Protein AF-A0A6C8G9L0-F1 (afdb_monomer_lite)

Sequence (99 aa):
MRINQENIDDGYFYKVSIQKIKASPYWSELIKSLNATEIKQIDDLKDLRCAVIFLKENIKVASIYYDKNGKYGAINATPVIFKGGLYDWINDNFPKLID

Foldseek 3Di:
DQQDPVNCVPPQPDDDDDPPLVPDPCNVLQVVLVVVKDKDFDDDAHRWFDKDFDDDVNHTPWMWTADLVRQWHDIVNTTIGIDTGNVVSCCVVPPPSGD

Structure (mmCIF, N/CA/C/O backbone):
data_AF-A0A6C8G9L0-F1
#
_entry.id   AF-A0A6C8G9L0-F1
#
loop_
_atom_site.group_PDB
_atom_site.id
_atom_site.type_symbol
_atom_site.label_atom_id
_atom_site.label_alt_id
_atom_site.label_comp_id
_atom_site.label_asym_id
_atom_site.label_entity_id
_atom_site.label_seq_id
_atom_site.pdbx_PDB_ins_code
_atom_site.Cartn_x
_atom_site.Cartn_y
_atom_site.Cartn_z
_atom_site.occupancy
_atom_site.B_iso_or_equiv
_atom_site.auth_seq_id
_atom_site.auth_comp_id
_atom_site.auth_asym_id
_atom_site.auth_atom_id
_atom_site.pdbx_PDB_model_num
ATOM 1 N N . MET A 1 1 ? 15.493 -15.039 -6.350 1.00 45.47 1 MET A N 1
ATOM 2 C CA . MET A 1 1 ? 14.228 -15.275 -7.075 1.00 45.47 1 MET A CA 1
ATOM 3 C C . MET A 1 1 ? 13.496 -13.944 -7.144 1.00 45.47 1 MET A C 1
ATOM 5 O O . MET A 1 1 ? 13.367 -13.317 -6.100 1.00 45.47 1 MET A O 1
ATOM 9 N N . ARG A 1 2 ? 13.128 -13.476 -8.345 1.00 52.16 2 ARG A N 1
ATOM 10 C CA . ARG A 1 2 ? 12.379 -12.221 -8.537 1.00 52.16 2 ARG A CA 1
ATOM 11 C C . ARG A 1 2 ? 10.968 -12.453 -7.991 1.00 52.16 2 ARG A C 1
ATOM 13 O O . ARG A 1 2 ? 10.310 -13.386 -8.441 1.00 52.16 2 ARG A O 1
ATOM 20 N N . ILE A 1 3 ? 10.546 -11.688 -6.990 1.00 59.06 3 ILE A N 1
ATOM 21 C CA . ILE A 1 3 ? 9.210 -11.821 -6.396 1.00 59.06 3 ILE A CA 1
ATOM 22 C C . ILE A 1 3 ? 8.267 -10.910 -7.193 1.00 59.06 3 ILE A C 1
ATOM 24 O O . ILE A 1 3 ? 8.428 -9.688 -7.173 1.00 59.06 3 ILE A O 1
ATOM 28 N N . ASN A 1 4 ? 7.332 -11.505 -7.937 1.00 63.41 4 ASN A N 1
ATOM 29 C CA . ASN A 1 4 ? 6.277 -10.791 -8.661 1.00 63.41 4 ASN A CA 1
ATOM 30 C C . ASN A 1 4 ? 4.986 -10.714 -7.805 1.00 63.41 4 ASN A C 1
ATOM 32 O O . ASN A 1 4 ? 4.963 -11.182 -6.667 1.00 63.41 4 ASN A O 1
ATOM 36 N N . GLN A 1 5 ? 3.916 -10.103 -8.327 1.00 63.75 5 GLN A N 1
ATOM 37 C CA . GLN A 1 5 ? 2.650 -9.959 -7.587 1.00 63.75 5 GLN A CA 1
ATOM 38 C C . GLN A 1 5 ? 2.003 -11.301 -7.228 1.00 63.75 5 GLN A C 1
ATOM 40 O O . GLN A 1 5 ? 1.516 -11.449 -6.112 1.00 63.75 5 GLN A O 1
ATOM 45 N N . GLU A 1 6 ? 2.041 -12.276 -8.136 1.00 64.94 6 GLU A N 1
ATOM 46 C CA . GLU A 1 6 ? 1.488 -13.618 -7.913 1.00 64.94 6 GLU A CA 1
ATOM 47 C C . GLU A 1 6 ? 2.215 -14.315 -6.754 1.00 64.94 6 GLU A C 1
ATOM 49 O O . GLU A 1 6 ? 1.588 -14.867 -5.855 1.00 64.94 6 GLU A O 1
ATOM 54 N N . ASN A 1 7 ? 3.545 -14.192 -6.698 1.00 64.00 7 ASN A N 1
ATOM 55 C CA . ASN A 1 7 ? 4.350 -14.747 -5.612 1.00 64.00 7 ASN A CA 1
ATOM 56 C C . ASN A 1 7 ? 4.129 -14.055 -4.255 1.00 64.00 7 ASN A C 1
ATOM 58 O O . ASN A 1 7 ? 4.390 -14.677 -3.227 1.00 64.00 7 ASN A O 1
ATOM 62 N N . ILE A 1 8 ? 3.691 -12.791 -4.225 1.00 64.25 8 ILE A N 1
ATOM 63 C CA . ILE A 1 8 ? 3.332 -12.101 -2.974 1.00 64.25 8 ILE A CA 1
ATOM 64 C C . ILE A 1 8 ? 1.940 -12.490 -2.505 1.00 64.25 8 ILE A C 1
ATOM 66 O O . ILE A 1 8 ? 1.777 -12.750 -1.315 1.00 64.25 8 ILE A O 1
ATOM 70 N N . ASP A 1 9 ? 0.963 -12.526 -3.413 1.00 63.91 9 ASP A N 1
ATOM 71 C CA . ASP A 1 9 ? -0.430 -12.798 -3.056 1.00 63.91 9 ASP A CA 1
ATOM 72 C C . ASP A 1 9 ? -0.569 -14.196 -2.399 1.00 63.91 9 ASP A C 1
ATOM 74 O O . ASP A 1 9 ? -1.329 -14.346 -1.438 1.00 63.91 9 ASP A O 1
ATOM 78 N N . ASP A 1 10 ? 0.242 -15.174 -2.828 1.00 62.06 10 ASP A N 1
ATOM 79 C CA . ASP A 1 10 ? 0.291 -16.536 -2.266 1.00 62.06 10 ASP A CA 1
ATOM 80 C C . ASP A 1 10 ? 1.347 -16.732 -1.155 1.00 62.06 10 ASP A C 1
ATOM 82 O O . ASP A 1 10 ? 1.319 -17.726 -0.428 1.00 62.06 10 ASP A O 1
ATOM 86 N N . GLY A 1 11 ? 2.296 -15.799 -1.019 1.00 56.53 11 GLY A N 1
ATOM 87 C CA . GLY A 1 11 ? 3.529 -15.968 -0.239 1.00 56.53 11 GLY A CA 1
ATOM 88 C C . GLY A 1 11 ? 3.657 -15.087 1.003 1.00 56.53 11 GLY A C 1
ATOM 89 O O . GLY A 1 11 ? 4.764 -14.949 1.525 1.00 56.53 11 GLY A O 1
ATOM 90 N N . TYR A 1 12 ? 2.577 -14.455 1.473 1.00 61.22 12 TYR A N 1
ATOM 91 C CA . TYR A 1 12 ? 2.635 -13.575 2.643 1.00 61.22 12 TYR A CA 1
ATOM 92 C C . TYR A 1 12 ? 3.190 -14.296 3.878 1.00 61.22 12 TYR A C 1
ATOM 94 O O . TYR A 1 12 ? 2.496 -15.088 4.513 1.00 61.22 12 TYR A O 1
ATOM 102 N N . PHE A 1 13 ? 4.415 -13.947 4.275 1.00 58.75 13 PHE A N 1
ATOM 103 C CA . PHE A 1 13 ? 4.971 -14.359 5.566 1.00 58.75 13 PHE A CA 1
ATOM 104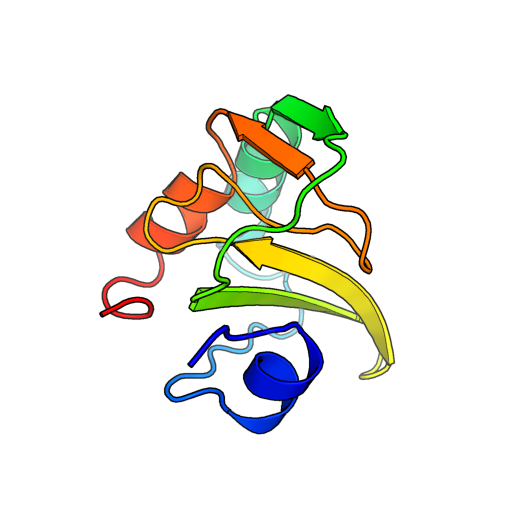 C C . PHE A 1 13 ? 4.204 -13.720 6.733 1.00 58.75 13 PHE A C 1
ATOM 106 O O . PHE A 1 13 ? 4.026 -14.351 7.773 1.00 58.75 13 PHE A O 1
ATOM 113 N N . TYR A 1 14 ? 3.684 -12.502 6.537 1.00 61.47 14 TYR A N 1
ATOM 114 C CA . TYR A 1 14 ? 2.887 -11.776 7.522 1.00 61.47 14 TYR A CA 1
ATOM 115 C C . TYR A 1 14 ? 1.700 -11.069 6.865 1.00 61.47 14 TYR A C 1
ATOM 117 O O . TYR A 1 14 ? 1.843 -10.405 5.839 1.00 61.47 14 TYR A O 1
ATOM 125 N N . LYS A 1 15 ? 0.516 -11.198 7.476 1.00 73.62 15 LYS A N 1
ATOM 126 C CA . LYS A 1 15 ? -0.734 -10.597 6.993 1.00 73.62 15 LYS A CA 1
ATOM 127 C C . LYS A 1 15 ? -1.438 -9.844 8.117 1.00 73.62 15 LYS A C 1
ATOM 129 O O . LYS A 1 15 ? -1.928 -10.451 9.065 1.00 73.62 15 LYS A O 1
ATOM 134 N N . VAL A 1 16 ? -1.543 -8.525 7.971 1.00 78.38 16 VAL A N 1
ATOM 135 C CA . VAL A 1 16 ? -2.368 -7.664 8.831 1.00 78.38 16 VAL A CA 1
ATOM 136 C C . VAL A 1 16 ? -3.631 -7.283 8.068 1.00 78.38 16 VAL A C 1
ATOM 138 O O . VAL A 1 16 ? -3.569 -6.858 6.918 1.00 78.38 16 VAL A O 1
ATOM 141 N N . SER A 1 17 ? -4.792 -7.445 8.703 1.00 83.12 17 SER A N 1
ATOM 142 C CA . SER A 1 17 ? -6.089 -7.116 8.108 1.00 83.12 17 SER A CA 1
ATOM 143 C C . SER A 1 17 ? -6.859 -6.166 9.014 1.00 83.12 17 SER A C 1
ATOM 145 O O . SER A 1 17 ? -7.240 -6.539 10.122 1.00 83.12 17 SER A O 1
ATOM 147 N N . ILE A 1 18 ? -7.150 -4.963 8.516 1.00 83.19 18 ILE A N 1
ATOM 148 C CA . ILE A 1 18 ? -7.960 -3.970 9.227 1.00 83.19 18 ILE A CA 1
ATOM 149 C C . ILE A 1 18 ? -9.358 -3.949 8.616 1.00 83.19 18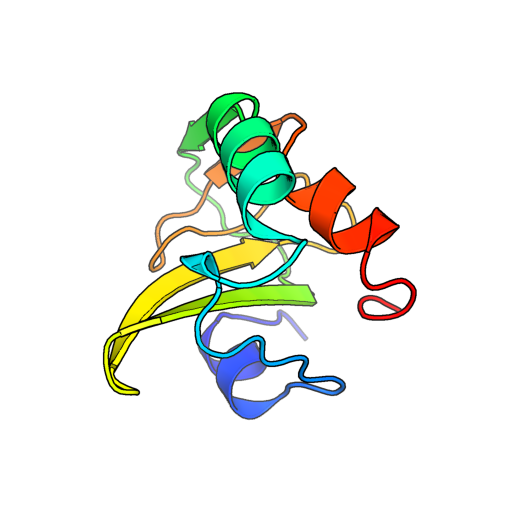 ILE A C 1
ATOM 151 O O . ILE A 1 18 ? -9.563 -3.489 7.492 1.00 83.19 18 ILE A O 1
ATOM 155 N N . GLN A 1 19 ? -10.341 -4.443 9.364 1.00 86.25 19 GLN A N 1
ATOM 156 C CA . GLN A 1 19 ? -11.739 -4.369 8.952 1.00 86.25 19 GLN A CA 1
ATOM 157 C C . GLN A 1 19 ? -12.359 -3.032 9.358 1.00 86.25 19 GLN A C 1
ATOM 159 O O . GLN A 1 19 ? -11.985 -2.442 10.368 1.00 86.25 19 GLN A O 1
ATOM 164 N N . LYS A 1 20 ? -13.339 -2.563 8.574 1.00 85.69 20 LYS A N 1
ATOM 165 C CA . LYS A 1 20 ? -14.058 -1.300 8.821 1.00 85.69 20 LYS A CA 1
ATOM 166 C C . LYS A 1 20 ? -13.098 -0.112 9.030 1.00 85.69 20 LYS A C 1
ATOM 168 O O . LYS A 1 20 ? -13.293 0.683 9.942 1.00 85.69 20 LYS A O 1
ATOM 173 N N . ILE A 1 21 ? -12.096 0.033 8.152 1.00 85.94 21 ILE A N 1
ATOM 174 C CA . ILE A 1 21 ? -11.012 1.034 8.256 1.00 85.94 21 ILE A CA 1
ATOM 175 C C . ILE A 1 21 ? -11.504 2.453 8.580 1.00 85.94 21 ILE A C 1
ATOM 177 O O . ILE A 1 21 ? -10.891 3.124 9.399 1.00 85.94 21 ILE A O 1
ATOM 181 N N . LYS A 1 22 ? -12.647 2.888 8.029 1.00 88.38 22 LYS A N 1
ATOM 182 C CA . LYS A 1 22 ? -13.240 4.216 8.287 1.00 88.38 22 LYS A CA 1
ATOM 183 C C . LYS A 1 22 ? -13.633 4.466 9.747 1.00 88.38 22 LYS A C 1
ATOM 185 O O . LYS A 1 22 ? -13.703 5.614 10.158 1.00 88.38 22 LYS A O 1
ATOM 190 N N . ALA A 1 23 ? -13.919 3.407 10.500 1.00 89.94 23 ALA A N 1
ATOM 191 C CA . ALA A 1 23 ? -14.241 3.460 11.925 1.00 89.94 23 ALA A CA 1
ATOM 192 C C . ALA A 1 23 ? -13.026 3.133 12.812 1.00 89.94 23 ALA A C 1
ATOM 194 O O . ALA A 1 23 ? -13.152 3.084 14.032 1.00 89.94 23 ALA A O 1
ATOM 195 N N . SER A 1 24 ? -11.863 2.866 12.211 1.00 88.81 24 SER A N 1
ATOM 196 C CA . SER A 1 24 ? -10.630 2.568 12.935 1.00 88.81 24 SER A CA 1
ATOM 197 C C . SER A 1 24 ? -9.865 3.857 13.270 1.00 88.81 24 SER A C 1
ATOM 199 O O . SER A 1 24 ? -9.998 4.848 12.542 1.00 88.81 24 SER A O 1
ATOM 201 N N . PRO A 1 25 ? -9.007 3.847 14.308 1.00 89.50 25 PRO A N 1
ATOM 202 C CA . PRO A 1 25 ? -8.142 4.988 14.622 1.00 89.50 25 PRO A CA 1
ATOM 203 C C . PRO A 1 25 ? -7.172 5.337 13.479 1.00 89.50 25 PRO A C 1
ATOM 205 O O . PRO A 1 25 ? -6.727 6.473 13.370 1.00 89.50 25 PRO A O 1
ATOM 208 N N . TYR A 1 26 ? -6.909 4.388 12.580 1.00 90.69 26 TYR A N 1
ATOM 209 C CA . TYR A 1 26 ? -6.005 4.537 11.444 1.00 90.69 26 TYR A CA 1
ATOM 210 C C . TYR A 1 26 ? -6.551 5.413 10.309 1.00 90.69 26 TYR A C 1
ATOM 212 O O . TYR A 1 26 ? -5.780 5.840 9.454 1.00 90.69 26 TYR A O 1
ATOM 220 N N . TRP A 1 27 ? -7.863 5.680 10.256 1.00 91.75 27 TRP A N 1
ATOM 221 C CA . TRP A 1 27 ? -8.494 6.303 9.084 1.00 91.75 27 TRP A CA 1
ATOM 222 C C . TRP A 1 27 ? -7.910 7.673 8.725 1.00 91.75 27 TRP A C 1
ATOM 224 O O . TRP A 1 27 ? -7.553 7.911 7.573 1.00 91.75 27 TRP A O 1
ATOM 234 N N . SER A 1 28 ? -7.828 8.573 9.707 1.00 93.25 28 SER A N 1
ATOM 235 C CA . SER A 1 28 ? -7.408 9.960 9.474 1.00 93.25 28 SER A CA 1
ATOM 236 C C . SER A 1 28 ? -5.964 10.029 8.972 1.00 93.25 28 SER A C 1
ATOM 238 O O . SER A 1 28 ? -5.671 10.693 7.976 1.00 93.25 28 SER A O 1
ATOM 240 N N . GLU A 1 29 ? -5.071 9.281 9.621 1.00 92.62 29 GLU A N 1
ATOM 241 C CA . GLU A 1 29 ? -3.657 9.231 9.255 1.00 92.62 29 GLU A CA 1
ATOM 242 C C . GLU A 1 29 ? -3.441 8.546 7.910 1.00 92.62 29 GLU A C 1
ATOM 244 O O . GLU A 1 29 ? -2.715 9.082 7.080 1.00 92.62 29 GLU A O 1
ATOM 249 N N . LEU A 1 30 ? -4.134 7.437 7.639 1.00 90.94 30 LEU A N 1
ATOM 250 C CA . LEU A 1 30 ? -4.078 6.765 6.343 1.00 90.94 30 LEU A CA 1
ATOM 251 C C . LEU A 1 30 ? -4.465 7.715 5.201 1.00 90.94 30 LEU A C 1
ATOM 253 O O . LEU A 1 30 ? -3.760 7.785 4.197 1.00 90.94 30 LEU A O 1
ATOM 257 N N . ILE A 1 31 ? -5.562 8.467 5.347 1.00 92.31 31 ILE A N 1
ATOM 258 C CA . ILE A 1 31 ? -5.995 9.435 4.328 1.00 92.31 31 ILE A CA 1
ATOM 259 C C . ILE A 1 31 ? -4.965 10.549 4.145 1.00 92.31 31 ILE A C 1
ATOM 261 O O . ILE A 1 31 ? -4.644 10.907 3.011 1.00 92.31 31 ILE A O 1
ATOM 265 N N . LYS A 1 32 ? -4.412 11.076 5.241 1.00 93.81 32 LYS A N 1
ATOM 266 C CA . LYS A 1 32 ? -3.345 12.081 5.182 1.00 93.81 32 LYS A CA 1
ATOM 267 C C . LYS A 1 32 ? -2.121 11.548 4.428 1.00 93.81 32 LYS A C 1
ATOM 269 O O . LYS A 1 32 ? -1.602 12.238 3.555 1.00 93.81 32 LYS A O 1
ATOM 274 N N . SER A 1 33 ? -1.699 10.324 4.726 1.00 92.94 33 SER A N 1
ATOM 275 C CA . SER A 1 33 ? -0.541 9.671 4.114 1.00 92.94 33 SER A CA 1
ATOM 276 C C . SER A 1 33 ? -0.761 9.357 2.636 1.00 92.94 33 SER A C 1
ATOM 278 O O . SER A 1 33 ? 0.126 9.606 1.823 1.00 92.94 33 SER A O 1
ATOM 280 N N . LEU A 1 34 ? -1.959 8.896 2.260 1.00 90.69 34 LEU A N 1
ATOM 281 C CA . LEU A 1 34 ? -2.350 8.707 0.859 1.00 90.69 34 LEU A CA 1
ATOM 282 C C . LEU A 1 34 ? -2.278 10.022 0.077 1.00 90.69 34 LEU A C 1
ATOM 284 O O . LEU A 1 34 ? -1.663 10.063 -0.983 1.00 90.69 34 LEU A O 1
ATOM 288 N N . ASN A 1 35 ? -2.839 11.105 0.621 1.00 91.56 35 ASN A N 1
ATOM 289 C CA . ASN A 1 35 ? -2.831 12.418 -0.032 1.00 91.56 35 ASN A CA 1
ATOM 290 C C . ASN A 1 35 ? -1.425 13.027 -0.154 1.00 91.56 35 ASN A C 1
ATOM 292 O O . ASN A 1 35 ? -1.185 13.831 -1.050 1.00 91.56 35 ASN A O 1
ATOM 296 N N . ALA A 1 36 ? -0.508 12.666 0.746 1.00 93.06 36 ALA A N 1
ATOM 297 C CA . ALA A 1 36 ? 0.883 13.110 0.716 1.00 93.06 36 ALA A CA 1
ATOM 298 C C . ALA A 1 36 ? 1.784 12.246 -0.187 1.00 93.06 36 ALA A C 1
ATOM 300 O O . ALA A 1 36 ? 2.932 12.617 -0.422 1.00 93.06 36 ALA A O 1
ATOM 301 N N . THR A 1 37 ? 1.297 11.097 -0.669 1.00 93.00 37 THR A N 1
ATOM 302 C CA . THR A 1 37 ? 2.090 10.177 -1.494 1.00 93.00 37 THR A CA 1
ATOM 303 C C . THR A 1 37 ? 2.131 10.672 -2.935 1.00 93.00 37 THR A C 1
ATOM 305 O O . THR A 1 37 ? 1.116 10.675 -3.632 1.00 93.00 37 THR A O 1
ATOM 308 N N . GLU A 1 38 ? 3.315 11.037 -3.420 1.00 94.25 38 GLU A N 1
ATOM 309 C CA . GLU A 1 38 ? 3.521 11.299 -4.846 1.00 94.25 38 GLU A CA 1
ATOM 310 C C . GLU A 1 38 ? 3.767 9.979 -5.596 1.00 94.25 38 GLU A C 1
ATOM 312 O O . GLU A 1 38 ? 4.511 9.110 -5.128 1.00 94.25 38 GLU A O 1
ATOM 317 N N . ILE A 1 39 ? 3.160 9.837 -6.779 1.00 94.88 39 ILE A N 1
ATOM 318 C CA . ILE A 1 39 ? 3.233 8.626 -7.606 1.00 94.88 39 ILE A CA 1
ATOM 319 C C . ILE A 1 39 ? 3.657 9.011 -9.020 1.00 94.88 39 ILE A C 1
ATOM 321 O O . ILE A 1 39 ? 3.075 9.906 -9.634 1.00 94.88 39 ILE A O 1
ATOM 325 N N . LYS A 1 40 ? 4.639 8.292 -9.566 1.00 96.44 40 LYS A N 1
ATOM 326 C CA . LYS A 1 40 ? 5.021 8.397 -10.976 1.00 96.44 40 LYS A CA 1
ATOM 327 C C . LYS A 1 40 ? 5.136 7.008 -11.593 1.00 96.44 40 LYS A C 1
ATOM 329 O O . LYS A 1 40 ? 5.776 6.129 -11.026 1.00 96.44 40 LYS A O 1
ATOM 334 N N . GLN A 1 41 ? 4.531 6.818 -12.760 1.00 95.69 41 GLN A N 1
ATOM 335 C CA . GLN A 1 41 ? 4.640 5.568 -13.511 1.00 95.69 41 GLN A CA 1
ATOM 336 C C . GLN A 1 41 ? 6.063 5.366 -14.048 1.00 95.69 41 GLN A C 1
ATOM 338 O O . GLN A 1 41 ? 6.738 6.327 -14.426 1.00 95.69 41 GLN A O 1
ATOM 343 N N . ILE A 1 42 ? 6.505 4.110 -14.065 1.00 94.88 42 ILE A N 1
ATOM 344 C CA . ILE A 1 42 ? 7.789 3.668 -14.619 1.00 94.88 42 ILE A CA 1
ATOM 345 C C . ILE A 1 42 ? 7.586 2.391 -15.446 1.00 94.88 42 ILE A C 1
ATOM 347 O O . ILE A 1 42 ? 6.543 1.748 -15.342 1.00 94.88 42 ILE A O 1
ATOM 351 N N . ASP A 1 43 ? 8.589 2.008 -16.235 1.00 90.06 43 ASP A N 1
ATOM 352 C CA . ASP A 1 43 ? 8.475 0.861 -17.148 1.00 90.06 43 ASP A CA 1
ATOM 353 C C . ASP A 1 43 ? 8.900 -0.479 -16.519 1.00 90.06 43 ASP A C 1
ATOM 355 O O . ASP A 1 43 ? 8.413 -1.532 -16.922 1.00 90.06 43 ASP A O 1
ATOM 359 N N . ASP A 1 44 ? 9.795 -0.467 -15.522 1.00 87.06 44 ASP A N 1
ATOM 360 C CA . ASP A 1 44 ? 10.372 -1.687 -14.934 1.00 87.06 44 ASP A CA 1
ATOM 361 C C . ASP A 1 44 ? 9.935 -1.900 -13.479 1.00 87.06 44 ASP A C 1
ATOM 363 O O . ASP A 1 44 ? 10.159 -1.057 -12.604 1.00 87.06 44 ASP A O 1
ATOM 367 N N . LEU A 1 45 ? 9.357 -3.073 -13.216 1.00 81.19 45 LEU A N 1
ATOM 368 C CA . LEU A 1 45 ? 8.917 -3.489 -11.889 1.00 81.19 45 LEU A CA 1
ATOM 369 C C . LEU A 1 45 ? 10.093 -4.033 -11.068 1.00 81.19 45 LEU A C 1
ATOM 371 O O . LEU A 1 45 ? 10.717 -5.031 -11.435 1.00 81.19 45 LEU A O 1
ATOM 375 N N . LYS A 1 46 ? 10.381 -3.409 -9.925 1.00 83.94 46 LYS A N 1
ATOM 376 C CA . LYS A 1 46 ? 11.404 -3.894 -8.982 1.00 83.94 46 LYS A CA 1
ATOM 377 C C . LYS A 1 46 ? 10.895 -5.054 -8.123 1.00 83.94 46 LYS A C 1
ATOM 379 O O . LYS A 1 46 ? 9.704 -5.345 -8.105 1.00 83.94 46 LYS A O 1
ATOM 384 N N . ASP A 1 47 ? 11.819 -5.709 -7.421 1.00 84.94 47 ASP A N 1
ATOM 385 C CA . ASP A 1 47 ? 11.509 -6.805 -6.497 1.00 84.94 47 ASP A CA 1
ATOM 386 C C . ASP A 1 47 ? 10.580 -6.331 -5.381 1.00 84.94 47 ASP A C 1
ATOM 388 O O . ASP A 1 47 ? 10.961 -5.512 -4.541 1.00 84.94 47 ASP A O 1
ATOM 392 N N . LEU A 1 48 ? 9.372 -6.884 -5.363 1.00 85.88 48 LEU A N 1
ATOM 393 C CA . LEU A 1 48 ? 8.351 -6.552 -4.383 1.00 85.88 48 LEU A CA 1
ATOM 394 C C . LEU A 1 48 ? 8.576 -7.340 -3.082 1.00 85.88 48 LEU A C 1
ATOM 396 O O . LEU A 1 48 ? 9.094 -8.457 -3.097 1.00 85.88 48 LEU A O 1
ATOM 400 N N . ARG A 1 49 ? 8.185 -6.754 -1.948 1.00 84.31 49 ARG A N 1
ATOM 401 C CA . ARG A 1 49 ? 8.359 -7.307 -0.591 1.00 84.31 49 ARG A CA 1
ATOM 402 C C . ARG A 1 49 ? 7.134 -7.165 0.301 1.00 84.31 49 ARG A C 1
ATOM 404 O O . ARG A 1 49 ? 6.943 -7.986 1.187 1.00 84.31 49 ARG A O 1
ATOM 411 N N . CYS A 1 50 ? 6.313 -6.147 0.068 1.00 83.38 50 CYS A N 1
ATOM 412 C CA . CYS A 1 50 ? 5.121 -5.869 0.861 1.00 83.38 50 CYS A CA 1
ATOM 413 C C . CYS A 1 50 ? 3.944 -5.519 -0.049 1.00 83.38 50 CYS A C 1
ATOM 415 O O . CYS A 1 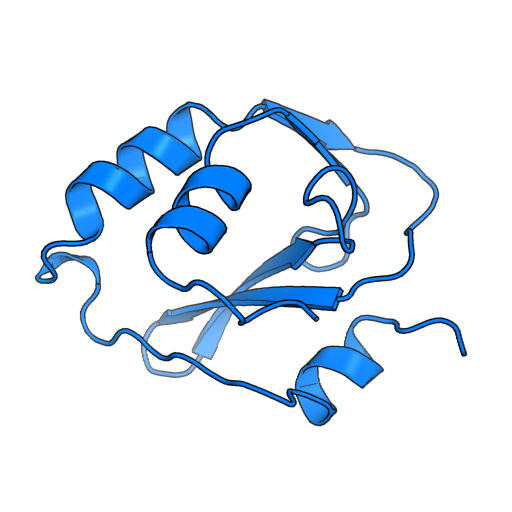50 ? 4.147 -5.018 -1.158 1.00 83.38 50 CYS A O 1
ATOM 417 N N . ALA A 1 51 ? 2.721 -5.754 0.427 1.00 86.50 51 ALA A N 1
ATOM 418 C CA . ALA A 1 51 ? 1.512 -5.293 -0.236 1.00 86.50 51 ALA A CA 1
ATOM 419 C C . ALA A 1 51 ? 0.487 -4.736 0.754 1.00 86.50 51 ALA A C 1
ATOM 421 O O . ALA A 1 51 ? 0.270 -5.282 1.834 1.00 86.50 51 ALA A O 1
ATOM 422 N N . VAL A 1 52 ? -0.205 -3.688 0.321 1.00 88.00 52 VAL A N 1
ATOM 423 C CA . VAL A 1 52 ? -1.436 -3.181 0.914 1.00 88.00 52 VAL A CA 1
ATOM 424 C C . VAL A 1 52 ? -2.575 -3.490 -0.037 1.00 88.00 52 VAL A C 1
ATOM 426 O O . VAL A 1 52 ? -2.637 -2.963 -1.149 1.00 88.00 52 VAL A O 1
ATOM 429 N N . ILE A 1 53 ? -3.494 -4.339 0.409 1.00 88.56 53 ILE A N 1
ATOM 430 C CA . ILE A 1 53 ? -4.679 -4.708 -0.359 1.00 88.56 53 ILE A CA 1
ATOM 431 C C . ILE A 1 53 ? -5.901 -4.033 0.254 1.00 88.56 53 ILE A C 1
ATOM 433 O O . ILE A 1 53 ? -6.218 -4.222 1.428 1.00 88.56 53 ILE A O 1
ATOM 437 N N . PHE A 1 54 ? -6.628 -3.289 -0.573 1.00 87.00 54 PHE A N 1
ATOM 438 C CA . PHE A 1 54 ? -7.913 -2.707 -0.227 1.00 87.00 54 PHE A CA 1
ATOM 439 C C . PHE A 1 54 ? -9.029 -3.638 -0.689 1.00 87.00 54 PHE A C 1
ATOM 441 O O . PHE A 1 54 ? -9.152 -3.956 -1.876 1.00 87.00 54 PHE A O 1
ATOM 448 N N . LEU A 1 55 ? -9.861 -4.050 0.265 1.00 88.50 55 LEU A N 1
ATOM 449 C CA . LEU A 1 55 ? -11.024 -4.894 0.029 1.00 88.50 55 LEU A CA 1
ATOM 450 C C . LEU A 1 55 ? -12.311 -4.107 0.305 1.00 88.50 55 LEU A C 1
ATOM 452 O O . LEU A 1 55 ? -12.414 -3.402 1.311 1.00 88.50 55 LEU A O 1
ATOM 456 N N . LYS A 1 56 ? -13.323 -4.283 -0.545 1.00 86.88 56 LYS A N 1
ATOM 457 C CA . LYS A 1 56 ? -14.714 -3.904 -0.272 1.00 86.88 56 LYS A CA 1
ATOM 458 C C . LYS A 1 56 ? -15.544 -5.180 -0.302 1.00 86.88 56 LYS A C 1
ATOM 460 O O . LYS A 1 56 ? -15.541 -5.862 -1.314 1.00 86.88 56 LYS A O 1
ATOM 465 N N . GLU A 1 57 ? -16.212 -5.517 0.802 1.00 88.44 57 GLU A N 1
ATOM 466 C CA . GLU A 1 57 ? -17.038 -6.740 0.892 1.00 88.44 57 GLU A CA 1
ATOM 467 C C . GLU A 1 57 ? -16.259 -8.013 0.491 1.00 88.44 57 GLU A C 1
ATOM 469 O O . GLU A 1 57 ? -16.762 -8.874 -0.219 1.00 88.44 57 GLU A O 1
ATOM 474 N N . ASN A 1 58 ? -14.998 -8.120 0.934 1.00 83.44 58 ASN A N 1
ATOM 475 C CA . ASN A 1 58 ? -14.041 -9.187 0.583 1.00 83.44 58 ASN A CA 1
ATOM 476 C C . ASN A 1 58 ? -13.594 -9.232 -0.890 1.00 83.44 58 ASN A C 1
ATOM 478 O O . ASN A 1 58 ? -12.803 -10.097 -1.256 1.00 83.44 58 ASN A O 1
ATOM 482 N N . ILE A 1 59 ? -14.020 -8.281 -1.720 1.00 87.31 59 ILE A N 1
ATOM 483 C CA . ILE A 1 59 ? -13.581 -8.146 -3.111 1.00 87.31 59 ILE A CA 1
ATOM 484 C C . ILE A 1 59 ? -12.414 -7.158 -3.174 1.00 87.31 59 ILE A C 1
ATOM 486 O O . ILE A 1 59 ? -12.501 -6.051 -2.637 1.00 87.31 59 ILE A O 1
ATOM 490 N N . LYS A 1 60 ? -11.317 -7.544 -3.839 1.00 88.00 60 LYS A N 1
ATOM 491 C CA . LYS A 1 60 ? -10.158 -6.670 -4.083 1.00 88.00 60 LYS A CA 1
ATOM 492 C C . LYS A 1 60 ? -10.561 -5.506 -4.986 1.00 88.00 60 LYS A C 1
ATOM 494 O O . LYS A 1 60 ? -10.957 -5.722 -6.125 1.00 88.00 60 LYS A O 1
ATOM 499 N N . VAL A 1 61 ? -10.451 -4.281 -4.468 1.00 91.19 61 VAL A N 1
ATOM 500 C CA . VAL A 1 61 ? -10.739 -3.042 -5.218 1.00 91.19 61 VAL A CA 1
ATOM 501 C C . VAL A 1 61 ? -9.473 -2.289 -5.612 1.00 91.19 61 VAL A C 1
ATOM 503 O O . VAL A 1 61 ? -9.465 -1.594 -6.623 1.00 91.19 61 VAL A O 1
ATOM 506 N N . ALA A 1 62 ? -8.403 -2.430 -4.829 1.00 89.94 62 ALA A N 1
ATOM 507 C CA . ALA A 1 62 ? -7.090 -1.898 -5.159 1.00 89.94 62 ALA A CA 1
ATOM 508 C C . ALA A 1 62 ? -6.001 -2.689 -4.435 1.00 89.94 62 ALA A C 1
ATOM 510 O O . ALA A 1 62 ? -6.220 -3.238 -3.355 1.00 89.94 62 ALA A O 1
ATOM 511 N N . SER A 1 63 ? -4.810 -2.705 -5.012 1.00 91.06 63 SER A N 1
ATOM 512 C CA . SER A 1 63 ? -3.615 -3.272 -4.395 1.00 91.06 63 SER A CA 1
ATOM 513 C C . SER A 1 63 ? -2.413 -2.402 -4.701 1.00 91.06 63 SER A C 1
ATOM 515 O O . SER A 1 63 ? -2.212 -2.009 -5.852 1.00 91.06 63 SER A O 1
ATOM 517 N N . ILE A 1 64 ? -1.627 -2.132 -3.669 1.00 91.56 64 ILE A N 1
ATOM 518 C CA . ILE A 1 64 ? -0.380 -1.386 -3.737 1.00 91.56 64 ILE A CA 1
ATOM 519 C C . ILE A 1 64 ? 0.721 -2.314 -3.251 1.00 91.56 64 ILE A C 1
ATOM 521 O O . ILE A 1 64 ? 0.629 -2.853 -2.156 1.00 91.56 64 ILE A O 1
ATOM 525 N N . TYR A 1 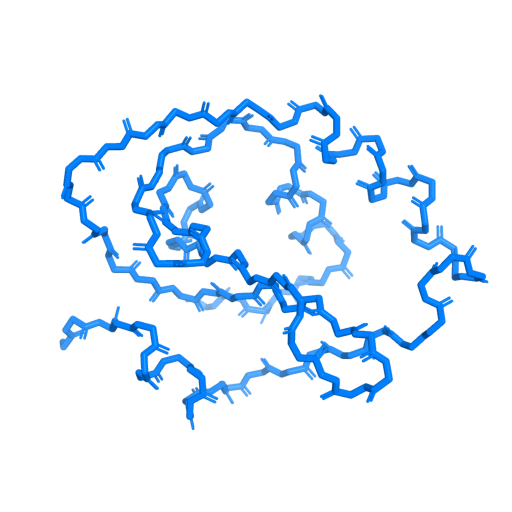65 ? 1.749 -2.502 -4.059 1.00 90.31 65 TYR A N 1
ATOM 526 C CA . TYR A 1 65 ? 2.909 -3.316 -3.736 1.00 90.31 65 TYR A CA 1
ATOM 527 C C . TYR A 1 65 ? 4.125 -2.412 -3.591 1.00 90.31 65 TYR A C 1
ATOM 529 O O . TYR A 1 65 ? 4.235 -1.427 -4.319 1.00 90.31 65 TYR A O 1
ATOM 537 N N . TYR A 1 66 ? 5.042 -2.781 -2.702 1.00 89.12 66 TYR A N 1
ATOM 538 C CA . TYR A 1 66 ? 6.261 -2.035 -2.398 1.00 89.12 66 TYR A CA 1
ATOM 539 C C . TYR A 1 66 ? 7.488 -2.938 -2.446 1.00 89.12 66 TYR A C 1
ATOM 541 O O . TYR A 1 66 ? 7.416 -4.113 -2.084 1.00 89.12 66 TYR A O 1
ATOM 549 N N . ASP A 1 67 ? 8.623 -2.373 -2.847 1.00 88.69 67 ASP A N 1
ATOM 550 C CA . ASP A 1 67 ? 9.949 -2.936 -2.626 1.00 88.69 67 ASP A CA 1
ATOM 551 C C . ASP A 1 67 ? 10.378 -2.785 -1.157 1.00 88.69 67 ASP A C 1
ATOM 553 O O . ASP A 1 67 ? 9.687 -2.177 -0.341 1.00 88.69 67 ASP A O 1
ATOM 557 N N . LYS A 1 68 ? 11.549 -3.330 -0.809 1.00 85.56 68 LYS A N 1
ATOM 558 C CA . LYS A 1 68 ? 12.077 -3.318 0.571 1.00 85.56 68 LYS A CA 1
ATOM 559 C C . LYS A 1 68 ? 12.228 -1.921 1.196 1.00 85.56 68 LYS A C 1
ATOM 561 O O . LYS A 1 68 ? 12.365 -1.811 2.405 1.00 85.56 68 LYS A O 1
ATOM 566 N N . ASN A 1 69 ? 12.304 -0.879 0.368 1.00 87.06 69 ASN A N 1
ATOM 567 C CA . ASN A 1 69 ? 12.541 0.494 0.804 1.00 87.06 69 ASN A CA 1
ATOM 568 C C . ASN A 1 69 ? 11.288 1.368 0.654 1.00 87.06 69 ASN A C 1
ATOM 570 O O . ASN A 1 69 ? 11.365 2.565 0.919 1.00 87.06 69 ASN A O 1
ATOM 574 N N . GLY A 1 70 ? 10.183 0.822 0.136 1.00 89.19 70 GLY A N 1
ATOM 575 C CA . GLY A 1 70 ? 8.974 1.588 -0.153 1.00 89.19 70 GLY A CA 1
ATOM 576 C C . GLY A 1 70 ? 9.067 2.574 -1.309 1.00 89.19 70 GLY A C 1
ATOM 577 O O . GLY A 1 70 ? 8.152 3.367 -1.509 1.00 89.19 70 GLY A O 1
ATOM 578 N N . LYS A 1 71 ? 10.165 2.558 -2.067 1.00 91.94 71 LYS A N 1
ATOM 579 C CA . LYS A 1 71 ? 10.437 3.541 -3.122 1.00 91.94 71 LYS A CA 1
ATOM 580 C C . LYS A 1 71 ? 9.870 3.096 -4.459 1.00 91.94 71 LYS A C 1
ATOM 582 O O . LYS A 1 71 ? 9.383 3.925 -5.218 1.00 91.94 71 LYS A O 1
ATOM 587 N N . TYR A 1 72 ? 9.948 1.809 -4.765 1.00 93.19 72 TYR A N 1
ATOM 588 C CA . TYR A 1 72 ? 9.460 1.249 -6.024 1.00 93.19 72 TYR A CA 1
ATOM 589 C C . TYR A 1 72 ? 8.339 0.261 -5.752 1.00 93.19 72 TYR A C 1
ATOM 591 O O . TYR A 1 72 ? 8.290 -0.342 -4.685 1.00 93.19 72 TYR A O 1
ATOM 599 N N . GLY A 1 73 ? 7.459 0.054 -6.724 1.00 92.44 73 GLY A N 1
ATOM 600 C CA . GLY A 1 73 ? 6.461 -0.993 -6.605 1.00 92.44 73 GLY A CA 1
ATOM 601 C C . GLY A 1 73 ? 5.422 -0.967 -7.708 1.00 92.44 73 GLY A C 1
ATOM 602 O O . GLY A 1 73 ? 5.747 -0.645 -8.850 1.00 92.44 73 GLY A O 1
ATOM 603 N N . ALA A 1 74 ? 4.184 -1.329 -7.377 1.00 92.75 74 ALA A N 1
ATOM 604 C CA . ALA A 1 74 ? 3.093 -1.362 -8.344 1.00 92.75 74 ALA A CA 1
ATOM 605 C C . ALA A 1 74 ? 1.741 -1.007 -7.730 1.00 92.75 74 ALA A C 1
ATOM 607 O O . ALA A 1 74 ? 1.449 -1.390 -6.601 1.00 92.75 74 ALA A O 1
ATOM 608 N N . ILE A 1 75 ? 0.881 -0.362 -8.516 1.00 92.12 75 ILE A N 1
ATOM 609 C CA . ILE A 1 75 ? -0.541 -0.177 -8.205 1.00 92.12 75 ILE A CA 1
ATOM 610 C C . ILE A 1 75 ? -1.340 -0.973 -9.228 1.00 92.12 75 ILE A C 1
ATOM 612 O O . ILE A 1 75 ? -1.217 -0.717 -10.420 1.00 92.12 75 ILE A O 1
ATOM 616 N N . ASN A 1 76 ? -2.136 -1.949 -8.788 1.00 88.94 76 ASN A N 1
ATOM 617 C CA . ASN A 1 76 ? -2.963 -2.796 -9.669 1.00 88.94 76 ASN A CA 1
ATOM 618 C C . ASN A 1 76 ? -2.207 -3.378 -10.892 1.00 88.94 76 ASN A C 1
ATOM 620 O O . ASN A 1 76 ? -2.797 -3.521 -11.956 1.00 88.94 76 ASN A O 1
ATOM 624 N N . ALA A 1 77 ? -0.914 -3.691 -10.733 1.00 84.62 77 ALA A N 1
ATOM 625 C CA . ALA A 1 77 ? 0.031 -4.170 -11.764 1.00 84.62 77 ALA A CA 1
ATOM 626 C C . ALA A 1 77 ? 0.749 -3.100 -12.604 1.00 84.62 77 ALA A C 1
ATOM 628 O O . ALA A 1 77 ? 1.690 -3.434 -13.318 1.00 84.62 77 ALA A O 1
ATOM 629 N N . THR A 1 78 ? 0.411 -1.819 -12.468 1.00 92.06 78 THR A N 1
ATOM 630 C CA . THR A 1 78 ? 1.175 -0.729 -13.088 1.00 92.06 78 THR A CA 1
ATOM 631 C C . THR A 1 78 ? 2.420 -0.418 -12.255 1.00 92.06 78 THR A C 1
ATOM 633 O O . THR A 1 78 ? 2.262 -0.029 -11.094 1.00 92.06 78 THR A O 1
ATOM 636 N N . PRO A 1 79 ? 3.645 -0.555 -12.800 1.00 94.00 79 PRO A N 1
ATOM 637 C CA . PRO A 1 79 ? 4.863 -0.224 -12.073 1.00 94.00 79 PRO A CA 1
ATOM 638 C C . PRO A 1 79 ? 4.960 1.278 -11.796 1.00 94.00 79 PRO A C 1
ATOM 640 O O . PRO A 1 79 ? 4.696 2.115 -12.664 1.00 94.00 79 PRO A O 1
ATOM 643 N N . VAL A 1 80 ? 5.353 1.629 -10.574 1.00 94.75 80 VAL A N 1
ATOM 644 C CA . VAL A 1 80 ? 5.456 3.021 -10.126 1.00 94.75 80 VAL A CA 1
ATOM 645 C C . VAL A 1 80 ? 6.668 3.240 -9.222 1.00 94.75 80 VAL A C 1
ATOM 647 O O . VAL A 1 80 ? 7.203 2.313 -8.609 1.00 94.75 80 VAL A O 1
ATOM 650 N N . ILE A 1 81 ? 7.078 4.501 -9.121 1.00 95.12 81 ILE A N 1
ATOM 651 C CA . ILE A 1 81 ? 7.933 5.020 -8.058 1.00 95.12 81 ILE A CA 1
ATOM 652 C C . ILE A 1 81 ? 7.078 5.874 -7.114 1.00 95.12 81 ILE A C 1
ATOM 654 O O . ILE A 1 81 ? 6.280 6.703 -7.561 1.00 95.12 81 ILE A O 1
ATOM 658 N N . PHE A 1 82 ? 7.250 5.649 -5.816 1.00 93.69 82 PHE A N 1
ATOM 659 C CA . PHE A 1 82 ? 6.601 6.380 -4.736 1.00 93.69 82 PHE A CA 1
ATOM 660 C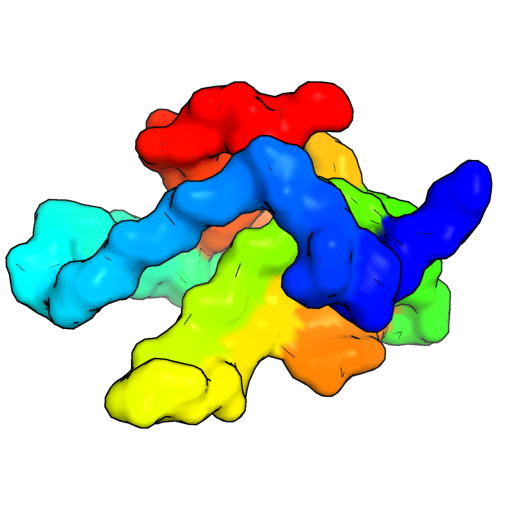 C . PHE A 1 82 ? 7.571 7.382 -4.117 1.00 93.69 82 PHE A C 1
ATOM 662 O O . PHE A 1 82 ? 8.789 7.168 -4.086 1.00 93.69 82 PHE A O 1
ATOM 669 N N . LYS A 1 83 ? 7.024 8.465 -3.571 1.00 89.75 83 LYS A N 1
ATOM 670 C CA . LYS A 1 83 ? 7.774 9.400 -2.737 1.00 89.75 83 LYS A CA 1
ATOM 671 C C . LYS A 1 83 ? 6.918 9.825 -1.543 1.00 89.75 83 LYS A C 1
ATOM 673 O O . LYS A 1 83 ? 5.922 10.524 -1.712 1.00 89.75 83 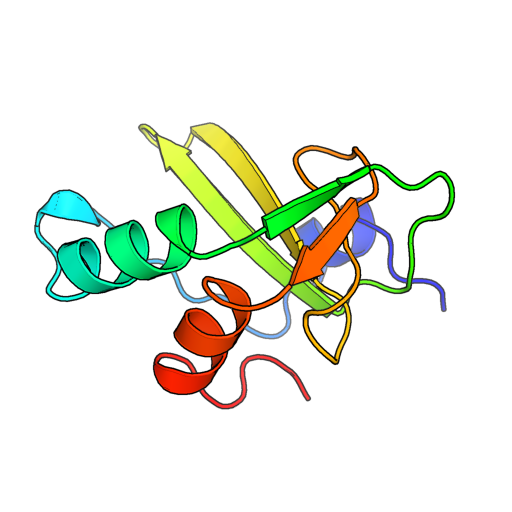LYS A O 1
ATOM 678 N N . GLY A 1 84 ? 7.370 9.398 -0.360 1.00 79.38 84 GLY A N 1
ATOM 679 C CA . GLY A 1 84 ? 6.779 9.680 0.951 1.00 79.38 84 GLY A CA 1
ATOM 680 C C . GLY A 1 84 ? 5.393 9.072 1.184 1.00 79.38 84 GLY A C 1
ATOM 681 O O . GLY A 1 84 ? 4.801 8.448 0.303 1.00 79.38 84 GLY A O 1
ATOM 682 N N . GLY A 1 85 ? 4.864 9.299 2.387 1.00 86.62 85 GLY A N 1
ATOM 683 C CA . GLY A 1 85 ? 3.439 9.188 2.695 1.00 86.62 85 GLY A CA 1
ATOM 684 C C . GLY A 1 85 ? 3.017 7.795 3.148 1.00 86.62 85 GLY A C 1
ATOM 685 O O . GLY A 1 85 ? 3.128 7.459 4.325 1.00 86.62 85 GLY A O 1
ATOM 686 N N . LEU A 1 86 ? 2.453 6.999 2.237 1.00 88.75 86 LEU A N 1
ATOM 687 C CA . LEU A 1 86 ? 1.782 5.749 2.594 1.00 88.75 86 LEU A CA 1
ATOM 688 C C . LEU A 1 86 ? 2.753 4.680 3.105 1.00 88.75 86 LEU A C 1
ATOM 690 O O . LEU A 1 86 ? 2.424 3.985 4.061 1.00 88.75 86 LEU A O 1
ATOM 694 N N . TYR A 1 87 ? 3.935 4.548 2.501 1.00 88.44 87 TYR A N 1
ATOM 695 C CA . TYR A 1 87 ? 4.907 3.555 2.959 1.00 88.44 87 TYR A CA 1
ATOM 696 C C . TYR A 1 87 ? 5.408 3.845 4.376 1.00 88.44 87 TYR A C 1
ATOM 698 O O . TYR A 1 87 ? 5.433 2.945 5.213 1.00 88.44 87 TYR A O 1
ATOM 706 N N . ASP A 1 88 ? 5.730 5.109 4.655 1.00 88.00 88 ASP A N 1
ATOM 707 C CA . ASP A 1 88 ? 6.175 5.551 5.978 1.00 88.00 88 ASP A CA 1
ATOM 708 C C . ASP A 1 88 ? 5.102 5.230 7.028 1.00 88.00 88 ASP A C 1
ATOM 710 O O . ASP A 1 88 ? 5.379 4.600 8.044 1.00 88.00 88 ASP A O 1
ATOM 714 N N . TRP A 1 89 ? 3.839 5.533 6.711 1.00 90.38 89 TRP A N 1
ATOM 715 C CA . TRP A 1 89 ? 2.704 5.217 7.576 1.00 90.38 89 TRP A CA 1
ATOM 716 C C . TRP A 1 89 ? 2.552 3.717 7.866 1.00 90.38 89 TRP A C 1
ATOM 718 O O . TRP A 1 89 ? 2.263 3.346 9.005 1.00 90.38 89 TRP A O 1
ATOM 728 N N . ILE A 1 90 ? 2.749 2.847 6.867 1.00 88.06 90 ILE A N 1
ATOM 729 C CA . ILE A 1 90 ? 2.720 1.388 7.068 1.00 88.06 90 ILE A CA 1
ATOM 730 C C . ILE A 1 90 ? 3.832 0.975 8.030 1.00 88.06 90 ILE A C 1
ATOM 732 O O . ILE A 1 90 ? 3.575 0.220 8.964 1.00 88.06 90 ILE A O 1
ATOM 736 N N . ASN A 1 91 ? 5.051 1.463 7.803 1.00 86.00 91 ASN A N 1
ATOM 737 C CA . ASN A 1 91 ? 6.217 1.086 8.590 1.00 86.00 91 ASN A CA 1
ATOM 738 C C . ASN A 1 91 ? 6.109 1.547 10.055 1.00 86.00 91 ASN A C 1
ATOM 740 O O . ASN A 1 91 ? 6.478 0.800 10.959 1.00 86.00 91 ASN A O 1
ATOM 744 N N . ASP A 1 92 ? 5.538 2.730 10.289 1.00 87.81 92 ASP A N 1
ATOM 745 C CA . ASP A 1 92 ? 5.332 3.284 11.631 1.00 87.81 92 ASP A CA 1
ATOM 746 C C . ASP A 1 92 ? 4.248 2.530 12.419 1.00 87.81 92 ASP A C 1
ATOM 748 O O . ASP A 1 92 ? 4.370 2.336 13.630 1.00 87.81 92 ASP A O 1
ATOM 752 N N . ASN A 1 93 ? 3.187 2.078 11.741 1.00 87.12 93 ASN A N 1
ATOM 753 C CA . ASN A 1 93 ? 2.048 1.416 12.388 1.00 87.12 93 ASN A CA 1
ATOM 754 C C . ASN A 1 93 ? 2.196 -0.108 12.486 1.00 87.12 93 ASN A C 1
ATOM 756 O O . ASN A 1 93 ? 1.612 -0.727 13.378 1.00 87.12 93 ASN A O 1
ATOM 760 N N . PHE A 1 94 ? 2.961 -0.719 11.581 1.00 84.12 94 PHE A N 1
ATOM 761 C CA . PHE A 1 94 ? 3.128 -2.169 11.486 1.00 84.12 94 PHE A CA 1
ATOM 762 C C . PHE A 1 94 ? 4.610 -2.551 11.336 1.00 84.12 94 PHE A C 1
ATOM 764 O O . PHE A 1 94 ? 5.020 -3.120 10.317 1.00 84.12 94 PHE A O 1
ATOM 771 N N . PRO A 1 95 ? 5.436 -2.253 12.354 1.00 69.25 95 PRO A N 1
ATOM 772 C CA . PRO A 1 95 ? 6.852 -2.584 12.328 1.00 69.25 95 PRO A CA 1
ATOM 773 C C . PRO A 1 95 ? 7.051 -4.101 12.203 1.00 69.25 95 PRO A C 1
ATOM 775 O O . PRO A 1 95 ? 6.325 -4.882 12.820 1.00 69.25 95 PRO A O 1
ATOM 778 N N . LYS A 1 96 ? 8.084 -4.508 11.449 1.00 67.44 96 LYS A N 1
ATOM 779 C CA . LYS A 1 96 ? 8.456 -5.910 11.142 1.00 67.44 96 LYS A CA 1
ATOM 780 C C . LYS A 1 96 ? 7.577 -6.636 10.114 1.00 67.44 96 LYS A C 1
ATOM 782 O O . LYS A 1 96 ? 7.661 -7.853 9.999 1.00 67.44 96 LYS A O 1
ATOM 787 N N . LEU A 1 97 ? 6.751 -5.924 9.342 1.00 64.25 97 LEU A N 1
ATOM 788 C CA . LEU A 1 97 ? 6.101 -6.526 8.165 1.00 64.25 97 LEU A CA 1
ATOM 789 C C . LEU A 1 97 ? 7.073 -6.798 7.007 1.00 64.25 97 LEU A C 1
ATOM 791 O O . LEU A 1 97 ? 6.732 -7.535 6.084 1.00 64.25 97 LEU A O 1
ATOM 795 N N . ILE A 1 98 ? 8.250 -6.176 7.038 1.00 57.38 98 ILE A N 1
ATOM 796 C CA . ILE A 1 98 ? 9.285 -6.269 6.014 1.00 57.38 98 ILE A CA 1
ATOM 797 C C . ILE A 1 98 ? 10.584 -6.620 6.742 1.00 57.38 98 ILE A C 1
ATOM 799 O O . ILE A 1 98 ? 11.055 -5.816 7.546 1.00 57.38 98 ILE A O 1
ATOM 803 N N . ASP A 1 99 ? 11.102 -7.823 6.484 1.00 53.75 99 ASP A N 1
ATOM 804 C CA . ASP A 1 99 ? 12.450 -8.265 6.878 1.00 53.75 99 ASP A CA 1
ATOM 805 C C . ASP A 1 99 ? 13.480 -7.911 5.788 1.00 53.75 99 ASP A C 1
ATOM 807 O O . ASP A 1 99 ? 13.196 -8.146 4.582 1.00 53.75 99 ASP A O 1
#

pLDDT: mean 83.49, std 11.98, range [45.47, 96.44]

Organism: NCBI:txid596155

Secondary structure (DSSP, 8-state):
----HHHHHTT-S-----TTGGGSTTHHHHHHHHHH-EEEE-SS-----EEEEEEETTEEEEEEEE-TTSSEEEETTEEEEEESSHHHHHHHHSTTS--

Radius of gyration: 13.02 Å; chains: 1; bounding box: 31×30×32 Å